Protein AF-A0A2N9NLR5-F1 (afdb_monomer_lite)

Foldseek 3Di:
DDDPVVVVVVVVVVVVVVVVVVVPDDDDPDDPDDDDPQWAWDWDDDDPDIDTDIDWDPQQDAWDDDPVDTHHGHPPNDDDPDDVLFWDWDWDADPVRFIDIDTDPPRPPDADWDDPDPVDPDTDHDPDDDDPDPGDDDDD

Structure (mmCIF, N/CA/C/O backbone):
data_AF-A0A2N9NLR5-F1
#
_entry.id   AF-A0A2N9NLR5-F1
#
loop_
_atom_site.group_PDB
_atom_site.id
_atom_site.type_symbol
_atom_site.label_atom_id
_atom_site.label_alt_id
_atom_site.label_comp_id
_atom_site.label_asym_id
_atom_site.label_entity_id
_atom_site.label_seq_id
_atom_site.pdbx_PDB_ins_code
_atom_site.Cartn_x
_atom_site.Cartn_y
_atom_site.Cartn_z
_atom_site.occupancy
_atom_site.B_iso_or_equiv
_atom_site.auth_seq_id
_atom_site.auth_comp_id
_atom_site.auth_asym_id
_atom_site.auth_atom_id
_atom_site.pdbx_PDB_model_num
ATOM 1 N N . MET A 1 1 ? 60.805 -0.142 -65.649 1.00 53.25 1 MET A N 1
ATOM 2 C CA . MET A 1 1 ? 61.010 0.851 -64.568 1.00 53.25 1 MET A CA 1
ATOM 3 C C . MET A 1 1 ? 59.673 1.069 -63.853 1.00 53.25 1 MET A C 1
ATOM 5 O O . MET A 1 1 ? 58.757 1.629 -64.440 1.00 53.25 1 MET A O 1
ATOM 9 N N . LYS A 1 2 ? 59.478 0.489 -62.660 1.00 52.53 2 LYS A N 1
ATOM 10 C CA . LYS A 1 2 ? 58.173 0.451 -61.964 1.00 52.53 2 LYS A CA 1
ATOM 11 C C . LYS A 1 2 ? 57.899 1.816 -61.314 1.00 52.53 2 LYS A C 1
ATOM 13 O O . LYS A 1 2 ? 58.653 2.214 -60.436 1.00 52.53 2 LYS A O 1
ATOM 18 N N . ASN A 1 3 ? 56.855 2.532 -61.746 1.00 53.12 3 ASN A N 1
ATOM 19 C CA . ASN A 1 3 ? 56.543 3.884 -61.261 1.00 53.12 3 ASN A CA 1
ATOM 20 C C . ASN A 1 3 ? 56.163 3.856 -59.759 1.00 53.12 3 ASN A C 1
ATOM 22 O O . ASN A 1 3 ? 55.102 3.315 -59.421 1.00 53.12 3 ASN A O 1
ATOM 26 N N . PRO A 1 4 ? 56.975 4.433 -58.853 1.00 59.00 4 PRO A N 1
ATOM 27 C CA . PRO A 1 4 ? 56.761 4.353 -57.405 1.00 59.00 4 PRO A CA 1
ATOM 28 C C . PRO A 1 4 ? 55.454 5.023 -56.955 1.00 59.00 4 PRO A C 1
ATOM 30 O O . PRO A 1 4 ? 54.856 4.589 -55.972 1.00 59.00 4 PRO A O 1
ATOM 33 N N . LYS A 1 5 ? 54.937 5.992 -57.728 1.00 52.66 5 LYS A N 1
ATOM 34 C CA . LYS A 1 5 ? 53.673 6.693 -57.437 1.00 52.66 5 LYS A CA 1
ATOM 35 C C . LYS A 1 5 ? 52.440 5.775 -57.498 1.00 52.66 5 LYS A C 1
ATOM 37 O O . LYS A 1 5 ? 51.420 6.089 -56.893 1.00 52.66 5 LYS A O 1
ATOM 42 N N . SER A 1 6 ? 52.520 4.642 -58.207 1.00 60.12 6 SER A N 1
ATOM 43 C CA . SER A 1 6 ? 51.410 3.677 -58.323 1.00 60.12 6 SER A CA 1
ATOM 44 C C . SER A 1 6 ? 51.136 2.924 -57.016 1.00 60.12 6 SER A C 1
ATOM 46 O O . SER A 1 6 ? 49.979 2.701 -56.669 1.00 60.12 6 SER A O 1
ATOM 48 N N . LYS A 1 7 ? 52.188 2.599 -56.251 1.00 60.94 7 LYS A N 1
ATOM 49 C CA . LYS A 1 7 ? 52.077 1.881 -54.973 1.00 60.94 7 LYS A CA 1
ATOM 50 C C . LYS A 1 7 ? 51.464 2.762 -53.881 1.00 60.94 7 LYS A C 1
ATOM 52 O O . LYS A 1 7 ? 50.613 2.299 -53.132 1.00 60.94 7 LYS A O 1
ATOM 57 N N . THR A 1 8 ? 51.840 4.042 -53.840 1.00 70.56 8 THR A N 1
ATOM 58 C CA . THR A 1 8 ? 51.292 5.024 -52.889 1.00 70.56 8 THR A CA 1
ATOM 59 C C . THR A 1 8 ? 49.809 5.297 -53.145 1.00 70.56 8 THR A C 1
ATOM 61 O O . THR A 1 8 ? 49.026 5.337 -52.205 1.00 70.56 8 THR A O 1
ATOM 64 N N . ARG A 1 9 ? 49.395 5.418 -54.416 1.00 75.00 9 ARG A N 1
ATOM 65 C CA . ARG A 1 9 ? 47.982 5.619 -54.790 1.00 75.00 9 ARG A CA 1
ATOM 66 C C . ARG A 1 9 ? 47.099 4.433 -54.410 1.00 75.00 9 ARG A C 1
ATOM 68 O O . ARG A 1 9 ? 45.998 4.638 -53.915 1.00 75.00 9 ARG A O 1
ATOM 75 N N . LEU A 1 10 ? 47.600 3.213 -54.602 1.00 76.25 10 LEU A N 1
ATOM 76 C CA . LEU A 1 10 ? 46.880 2.000 -54.223 1.00 76.25 10 LEU A CA 1
ATOM 77 C C . LEU A 1 10 ? 46.733 1.885 -52.697 1.00 76.25 10 LEU A C 1
ATOM 79 O O . LEU A 1 10 ? 45.658 1.543 -52.218 1.00 76.25 10 LEU A O 1
ATOM 83 N N . GLY A 1 11 ? 47.774 2.248 -51.938 1.00 80.38 11 GLY A N 1
ATOM 84 C CA . GLY A 1 11 ? 47.720 2.283 -50.472 1.00 80.38 11 GLY A CA 1
ATOM 85 C C . GLY A 1 11 ? 46.722 3.309 -49.926 1.00 80.38 11 GLY A C 1
ATOM 86 O O . GLY A 1 11 ? 45.930 2.983 -49.047 1.00 80.38 11 GLY A O 1
ATOM 87 N N . VAL A 1 12 ? 46.699 4.523 -50.489 1.00 83.88 12 VAL A N 1
ATOM 88 C CA . VAL A 1 12 ? 45.736 5.569 -50.096 1.00 83.88 12 VAL A CA 1
ATOM 89 C C . VAL A 1 12 ? 44.301 5.155 -50.424 1.00 83.88 12 VAL A C 1
ATOM 91 O O . VAL A 1 12 ? 43.418 5.339 -49.593 1.00 83.88 12 VAL A O 1
ATOM 94 N N . ALA A 1 13 ? 44.066 4.555 -51.594 1.00 85.25 13 ALA A N 1
ATOM 95 C CA . ALA A 1 13 ? 42.742 4.065 -51.975 1.00 85.25 13 ALA A CA 1
ATOM 96 C C . ALA A 1 13 ? 42.237 2.963 -51.029 1.00 85.25 13 ALA A C 1
ATOM 98 O O . ALA A 1 13 ? 41.075 2.984 -50.631 1.00 85.25 13 ALA A O 1
ATOM 99 N N . PHE A 1 14 ? 43.113 2.039 -50.622 1.00 84.88 14 PHE A N 1
ATOM 100 C CA . PHE A 1 14 ? 42.765 0.971 -49.682 1.00 84.88 14 PHE A CA 1
ATOM 101 C C . PHE A 1 14 ? 42.461 1.517 -48.279 1.00 84.88 14 PHE A C 1
ATOM 103 O O . PHE A 1 14 ? 41.498 1.095 -47.641 1.00 84.88 14 PHE A O 1
ATOM 110 N N . PHE A 1 15 ? 43.234 2.507 -47.824 1.00 87.62 15 PHE A N 1
ATOM 111 C CA . PHE A 1 15 ? 43.002 3.179 -46.545 1.00 87.62 15 PHE A CA 1
ATOM 112 C C . PHE A 1 15 ? 41.665 3.934 -46.537 1.00 87.62 15 PHE A C 1
ATOM 114 O O . PHE A 1 15 ? 40.871 3.770 -45.612 1.00 87.62 15 PHE A O 1
ATOM 121 N N . LEU A 1 16 ? 41.363 4.684 -47.603 1.00 87.56 16 LEU A N 1
ATOM 122 C CA . LEU A 1 16 ? 40.081 5.380 -47.744 1.00 87.56 16 LEU A CA 1
ATOM 123 C C . LEU A 1 16 ? 38.904 4.396 -47.785 1.00 87.56 16 LEU A C 1
ATOM 125 O O . LEU A 1 16 ? 37.917 4.603 -47.089 1.00 87.56 16 LEU A O 1
ATOM 129 N N . ALA A 1 17 ? 39.025 3.299 -48.539 1.00 86.00 17 ALA A N 1
ATOM 130 C CA . ALA A 1 17 ? 37.999 2.259 -48.598 1.00 86.00 17 ALA A CA 1
ATOM 131 C C . ALA A 1 17 ? 37.748 1.614 -47.223 1.00 86.00 17 ALA A C 1
ATOM 133 O O . ALA A 1 17 ? 36.597 1.387 -46.856 1.00 86.00 17 ALA A O 1
ATOM 134 N N . SER A 1 18 ? 38.803 1.382 -46.434 1.00 83.75 18 SER A N 1
ATOM 135 C CA . SER A 1 18 ? 38.674 0.857 -45.068 1.00 83.75 18 SER A CA 1
ATOM 136 C C . SER A 1 18 ? 37.977 1.840 -44.117 1.00 83.75 18 SER A C 1
ATOM 138 O O . SER A 1 18 ? 37.147 1.431 -43.307 1.00 83.75 18 SER A O 1
ATOM 140 N N . LEU A 1 19 ? 38.242 3.142 -44.267 1.00 86.00 19 LEU A N 1
ATOM 141 C CA . LEU A 1 19 ? 37.617 4.193 -43.465 1.00 86.00 19 LEU A CA 1
ATOM 142 C C . LEU A 1 19 ? 36.128 4.351 -43.811 1.00 86.00 19 LEU A C 1
ATOM 144 O O . LEU A 1 19 ? 35.296 4.495 -42.918 1.00 86.00 19 LEU A O 1
ATOM 148 N N . LEU A 1 20 ? 35.786 4.258 -45.099 1.00 84.56 20 LEU A N 1
ATOM 149 C CA . LEU A 1 20 ? 34.401 4.270 -45.575 1.00 84.56 20 LEU A CA 1
ATOM 150 C C . LEU A 1 20 ? 33.622 3.026 -45.123 1.00 84.56 20 LEU A C 1
ATOM 152 O O . LEU A 1 20 ? 32.456 3.146 -44.760 1.00 84.56 20 LEU A O 1
ATOM 156 N N . ALA A 1 21 ? 34.257 1.852 -45.080 1.00 83.31 21 ALA A N 1
ATOM 157 C CA . ALA A 1 21 ? 33.630 0.641 -44.550 1.00 83.31 21 ALA A CA 1
ATOM 158 C C . ALA A 1 21 ? 33.318 0.768 -43.047 1.00 83.31 21 ALA A C 1
ATOM 160 O O . ALA A 1 21 ? 32.234 0.380 -42.608 1.00 83.31 21 ALA A O 1
ATOM 161 N N . ALA A 1 22 ? 34.215 1.385 -42.269 1.00 80.25 22 ALA A N 1
ATOM 162 C CA . ALA A 1 22 ? 34.004 1.633 -40.841 1.00 80.25 22 ALA A CA 1
ATOM 163 C C . ALA A 1 22 ? 32.830 2.593 -40.557 1.00 80.25 22 ALA A C 1
ATOM 165 O O . ALA A 1 22 ? 32.136 2.422 -39.559 1.00 80.25 22 ALA A O 1
ATOM 166 N N . LEU A 1 23 ? 32.550 3.551 -41.450 1.00 78.38 23 LEU A N 1
ATOM 167 C CA . LEU A 1 23 ? 31.401 4.467 -41.343 1.00 78.38 23 LEU A CA 1
ATOM 168 C C . LEU A 1 23 ? 30.040 3.766 -41.508 1.00 78.38 23 LEU A C 1
ATOM 170 O O . LEU A 1 23 ? 29.022 4.304 -41.085 1.00 78.38 23 LEU A O 1
ATOM 174 N N . THR A 1 24 ? 30.013 2.570 -42.105 1.00 77.12 24 THR A N 1
ATOM 175 C CA . THR A 1 24 ? 28.788 1.765 -42.292 1.00 77.12 24 THR A CA 1
ATOM 176 C C . THR A 1 24 ? 28.585 0.697 -41.213 1.00 77.12 24 THR A C 1
ATOM 178 O O . THR A 1 24 ? 27.601 -0.049 -41.253 1.00 77.12 24 THR A O 1
ATOM 181 N N . ALA A 1 25 ? 29.491 0.621 -40.233 1.00 76.75 25 ALA A N 1
ATOM 182 C CA . ALA A 1 25 ? 29.379 -0.296 -39.108 1.00 76.75 25 ALA A CA 1
ATOM 183 C C . ALA A 1 25 ? 28.256 0.166 -38.164 1.00 76.75 25 ALA A C 1
ATOM 185 O O . ALA A 1 25 ? 28.443 1.025 -37.306 1.00 76.75 25 ALA A O 1
ATOM 186 N N . ASN A 1 26 ? 27.069 -0.411 -38.333 1.00 76.00 26 ASN A N 1
ATOM 187 C CA . ASN A 1 26 ? 25.948 -0.194 -37.428 1.00 76.00 26 ASN A CA 1
ATOM 188 C C . ASN A 1 26 ? 26.144 -1.054 -36.173 1.00 76.00 26 ASN A C 1
ATOM 190 O O . ASN A 1 26 ? 26.278 -2.279 -36.263 1.00 76.00 26 ASN A O 1
ATOM 194 N N . ALA A 1 27 ? 26.145 -0.419 -35.000 1.00 73.38 27 ALA A N 1
ATOM 195 C CA . ALA A 1 27 ? 26.032 -1.141 -33.741 1.00 73.38 27 ALA A CA 1
ATOM 196 C C . ALA A 1 27 ? 24.691 -1.886 -33.729 1.00 73.38 27 ALA A C 1
ATOM 198 O O . ALA A 1 27 ? 23.650 -1.327 -34.070 1.00 73.38 27 ALA A O 1
ATOM 199 N N . GLN A 1 28 ? 24.725 -3.166 -33.379 1.00 75.88 28 GLN A N 1
ATOM 200 C CA . GLN A 1 28 ? 23.517 -3.975 -33.294 1.00 75.88 28 GLN A CA 1
ATOM 201 C C . GLN A 1 28 ? 22.650 -3.428 -32.143 1.00 75.88 28 GLN A C 1
ATOM 203 O O . GLN A 1 28 ? 23.188 -3.219 -31.050 1.00 75.88 28 GLN A O 1
ATOM 208 N N . PRO A 1 29 ? 21.342 -3.183 -32.344 1.00 73.38 29 PRO A N 1
ATOM 209 C CA . PRO A 1 29 ? 20.450 -2.736 -31.282 1.00 73.38 29 PRO A CA 1
ATOM 210 C C . PRO A 1 29 ? 20.109 -3.930 -30.384 1.00 73.38 29 PRO A C 1
ATOM 212 O O . PRO A 1 29 ? 19.017 -4.487 -30.440 1.00 73.38 29 PRO A O 1
ATOM 215 N N . TYR A 1 30 ? 21.075 -4.373 -29.584 1.00 74.56 30 TYR A N 1
ATOM 216 C CA . TYR A 1 30 ? 20.825 -5.372 -28.558 1.00 74.56 30 TYR A CA 1
ATOM 217 C C . TYR A 1 30 ? 20.069 -4.698 -27.414 1.00 74.56 30 TYR A C 1
ATOM 219 O O . TYR A 1 30 ? 20.647 -3.911 -26.662 1.00 74.56 30 TYR A O 1
ATOM 227 N N . THR A 1 31 ? 18.777 -4.993 -27.284 1.00 73.25 31 THR A N 1
ATOM 228 C CA . THR A 1 31 ? 18.020 -4.678 -26.072 1.00 73.25 31 THR A CA 1
ATOM 229 C C . THR A 1 31 ? 18.046 -5.908 -25.170 1.00 73.25 31 THR A C 1
ATOM 231 O O . THR A 1 31 ? 17.817 -7.034 -25.610 1.00 73.25 31 THR A O 1
ATOM 234 N N . ILE A 1 32 ? 18.399 -5.709 -23.901 1.00 71.50 32 ILE A N 1
ATOM 235 C CA . ILE A 1 32 ? 18.116 -6.692 -22.856 1.00 71.50 32 ILE A CA 1
ATOM 236 C C . ILE A 1 32 ? 16.805 -6.234 -22.243 1.00 71.50 32 ILE A C 1
ATOM 238 O O . ILE A 1 32 ? 16.786 -5.323 -21.412 1.00 71.50 32 ILE A O 1
ATOM 242 N N . ASP A 1 33 ? 15.711 -6.827 -22.702 1.00 77.25 33 ASP A N 1
ATOM 243 C CA . ASP A 1 33 ? 14.399 -6.507 -22.167 1.00 77.25 33 ASP A CA 1
ATOM 244 C C . ASP A 1 33 ? 14.293 -7.079 -20.751 1.00 77.25 33 ASP A C 1
ATOM 246 O O . ASP A 1 33 ? 14.415 -8.282 -20.505 1.00 77.25 33 ASP A O 1
ATOM 250 N N . TRP A 1 34 ? 14.089 -6.183 -19.792 1.00 72.44 3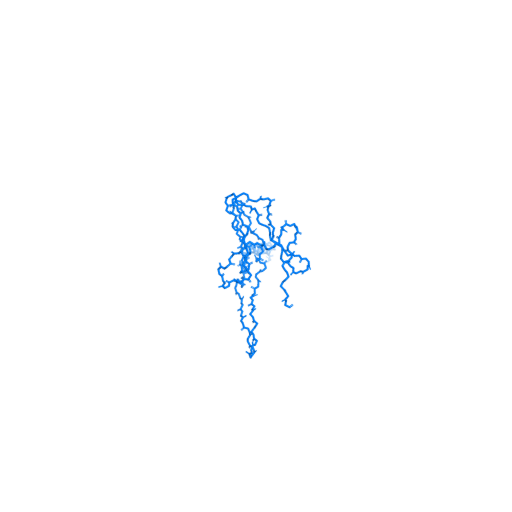4 TRP A N 1
ATOM 251 C CA . TRP A 1 34 ? 13.742 -6.545 -18.428 1.00 72.44 34 TRP A CA 1
ATOM 252 C C . TRP A 1 34 ? 12.337 -7.160 -18.424 1.00 72.44 34 TRP A C 1
ATOM 254 O O . TRP A 1 34 ? 11.402 -6.596 -18.994 1.00 72.44 34 TRP A O 1
ATOM 264 N N . TYR A 1 35 ? 12.145 -8.235 -17.661 1.00 65.38 35 TYR A N 1
ATOM 265 C CA . TYR A 1 35 ? 10.826 -8.737 -17.277 1.00 65.38 35 TYR A CA 1
ATOM 266 C C . TYR A 1 35 ? 10.727 -8.851 -15.750 1.00 65.38 35 TYR A C 1
ATOM 268 O O . TYR A 1 35 ? 11.669 -9.253 -15.071 1.00 65.38 35 TYR A O 1
ATOM 276 N N . LYS A 1 36 ? 9.568 -8.475 -15.195 1.00 60.69 36 LYS A N 1
ATOM 277 C CA . LYS A 1 36 ? 9.211 -8.676 -13.779 1.00 60.69 36 LYS A CA 1
ATOM 278 C C . LYS A 1 36 ? 8.248 -9.856 -13.698 1.00 60.69 36 LYS A C 1
ATOM 280 O O . LYS A 1 36 ? 7.238 -9.865 -14.398 1.00 60.69 36 LYS A O 1
ATOM 285 N N . VAL A 1 37 ? 8.497 -10.803 -12.796 1.00 63.03 37 VAL A N 1
ATOM 286 C CA . VAL A 1 37 ? 7.440 -11.717 -12.341 1.00 63.03 37 VAL A CA 1
ATOM 287 C C . VAL A 1 37 ? 6.582 -10.935 -11.350 1.00 63.03 37 VAL A C 1
ATOM 289 O O . VAL A 1 37 ? 6.952 -10.760 -10.193 1.00 63.03 37 VAL A O 1
ATOM 292 N N . ALA A 1 38 ? 5.468 -10.388 -11.838 1.00 58.22 38 ALA A N 1
ATOM 293 C CA . ALA A 1 38 ? 4.619 -9.474 -11.073 1.00 58.22 38 ALA A CA 1
ATOM 294 C C . ALA A 1 38 ? 3.554 -10.165 -10.204 1.00 58.22 38 ALA A C 1
ATOM 296 O O . ALA A 1 38 ? 2.824 -9.495 -9.474 1.00 58.22 38 ALA A O 1
ATOM 297 N N . GLY A 1 39 ? 3.479 -11.493 -10.267 1.00 65.69 39 GLY A N 1
ATOM 298 C CA . GLY A 1 39 ? 2.553 -12.307 -9.497 1.00 65.69 39 GLY A CA 1
ATOM 299 C C . GLY A 1 39 ? 3.149 -13.686 -9.262 1.00 65.69 39 GLY A C 1
ATOM 300 O O . GLY A 1 39 ? 3.630 -14.332 -10.191 1.00 65.69 39 GLY A O 1
ATOM 301 N N . GLY A 1 40 ? 3.143 -14.114 -8.007 1.00 73.38 40 GLY A N 1
ATOM 302 C CA . GLY A 1 40 ? 3.630 -15.415 -7.581 1.00 73.38 40 GLY A CA 1
ATOM 303 C C . GLY A 1 40 ? 3.186 -15.693 -6.153 1.00 73.38 40 GLY A C 1
ATOM 304 O O . GLY A 1 40 ? 3.063 -14.776 -5.341 1.00 73.38 40 GLY A O 1
ATOM 305 N N . GLY A 1 41 ? 2.923 -16.955 -5.851 1.00 74.44 41 GLY A N 1
ATOM 306 C CA . GLY A 1 41 ? 2.456 -17.410 -4.551 1.00 74.44 41 GLY A CA 1
ATOM 307 C C . GLY A 1 41 ? 1.923 -18.830 -4.631 1.00 74.44 41 GLY A C 1
ATOM 308 O O . GLY A 1 41 ? 1.658 -19.340 -5.719 1.00 74.44 41 GLY A O 1
ATOM 309 N N . GLY A 1 42 ? 1.808 -19.484 -3.486 1.00 74.56 42 GLY A N 1
ATOM 310 C CA . GLY A 1 42 ? 1.406 -20.879 -3.411 1.00 74.56 42 GLY A CA 1
ATOM 311 C C . GLY A 1 42 ? 1.154 -21.313 -1.979 1.00 74.56 42 GLY A C 1
ATOM 312 O O . GLY A 1 42 ? 1.589 -20.656 -1.032 1.00 74.56 42 GLY A O 1
ATOM 313 N N . THR A 1 43 ? 0.436 -22.422 -1.840 1.00 82.31 43 THR A N 1
ATOM 314 C CA . THR A 1 43 ? 0.205 -23.072 -0.552 1.00 82.31 43 THR A CA 1
ATOM 315 C C . THR A 1 43 ? 0.929 -24.405 -0.546 1.00 82.31 43 THR A C 1
ATOM 317 O O . THR A 1 43 ? 0.632 -25.271 -1.365 1.00 82.31 43 THR A O 1
ATOM 320 N N . SER A 1 44 ? 1.872 -24.563 0.374 1.00 84.94 44 SER A N 1
ATOM 321 C CA . SER A 1 44 ? 2.525 -25.836 0.658 1.00 84.94 44 SER A CA 1
ATOM 322 C C . SER A 1 44 ? 1.792 -26.509 1.809 1.00 84.94 44 SER A C 1
ATOM 324 O O . SER A 1 44 ? 1.694 -25.946 2.898 1.00 84.94 44 SER A O 1
ATOM 326 N N . THR A 1 45 ? 1.273 -27.711 1.581 1.00 86.69 45 THR A N 1
ATOM 327 C CA . THR A 1 45 ? 0.543 -28.484 2.593 1.00 86.69 45 THR A CA 1
ATOM 328 C C . THR A 1 45 ? 1.321 -29.722 3.013 1.00 86.69 45 THR A C 1
ATOM 330 O O . THR A 1 45 ? 1.828 -30.450 2.159 1.00 86.69 45 THR A O 1
ATOM 333 N N . SER A 1 46 ? 1.353 -30.003 4.315 1.00 83.62 46 SER A N 1
ATOM 334 C CA . SER A 1 46 ? 1.790 -31.286 4.868 1.00 83.62 46 SER A CA 1
ATOM 335 C C . SER A 1 46 ? 0.862 -31.692 6.013 1.00 83.62 46 SER A C 1
ATOM 337 O O . SER A 1 46 ? 0.802 -31.018 7.042 1.00 83.62 46 SER A O 1
ATOM 339 N N . ALA A 1 47 ? 0.125 -32.791 5.827 1.00 87.56 47 ALA A N 1
ATOM 340 C CA . ALA A 1 47 ? -0.912 -33.263 6.747 1.00 87.56 47 ALA A CA 1
ATOM 341 C C . ALA A 1 47 ? -1.903 -32.142 7.142 1.00 87.56 47 ALA A C 1
ATOM 343 O O . ALA A 1 47 ? -2.593 -31.608 6.280 1.00 87.56 47 ALA A O 1
ATOM 344 N N . VAL A 1 48 ? -1.978 -31.790 8.430 1.00 89.94 48 VAL A N 1
ATOM 345 C CA . VAL A 1 48 ? -2.864 -30.740 8.975 1.00 89.94 48 VAL A CA 1
ATOM 346 C C . VAL A 1 48 ? -2.292 -29.323 8.860 1.00 89.94 48 VAL A C 1
ATOM 348 O O . VAL A 1 48 ? -2.965 -28.366 9.232 1.00 89.94 48 VAL A O 1
ATOM 351 N N . PHE A 1 49 ? -1.073 -29.163 8.344 1.00 75.00 49 PHE A N 1
ATOM 352 C CA . PHE A 1 49 ? -0.430 -27.859 8.222 1.00 75.00 49 PHE A CA 1
ATOM 353 C C . PHE A 1 49 ? -0.468 -27.354 6.783 1.00 75.00 49 PHE A C 1
ATOM 355 O O . PHE A 1 49 ? -0.149 -28.079 5.838 1.00 75.00 49 PHE A O 1
ATOM 362 N N . ALA A 1 50 ? -0.810 -26.078 6.635 1.00 82.88 50 ALA A N 1
ATOM 363 C CA . ALA A 1 50 ? -0.753 -25.350 5.380 1.00 82.88 50 ALA A CA 1
ATOM 364 C C . ALA A 1 50 ? 0.075 -24.078 5.574 1.00 82.88 50 ALA A C 1
ATOM 366 O O . ALA A 1 50 ? -0.134 -23.331 6.529 1.00 82.88 50 ALA A O 1
ATOM 367 N N . VAL A 1 51 ? 1.014 -23.839 4.662 1.00 78.69 51 VAL A N 1
ATOM 368 C CA . VAL A 1 51 ? 1.814 -22.616 4.600 1.00 78.69 51 VAL A CA 1
ATOM 369 C C . VAL A 1 51 ? 1.518 -21.942 3.273 1.00 78.69 51 VAL A C 1
ATOM 371 O O . VAL A 1 51 ? 1.903 -22.453 2.223 1.00 78.69 51 VAL A O 1
ATOM 374 N N . SER A 1 52 ? 0.838 -20.801 3.314 1.00 77.00 52 SER A N 1
ATOM 375 C CA . SER A 1 52 ? 0.568 -19.978 2.135 1.00 77.00 52 SER A CA 1
ATOM 376 C C . SER A 1 52 ? 1.515 -18.787 2.109 1.00 77.00 52 SER A C 1
ATOM 378 O O . SER A 1 52 ? 1.688 -18.100 3.113 1.00 77.00 52 SER A O 1
ATOM 380 N N . GLY A 1 53 ? 2.125 -18.533 0.955 1.00 66.06 53 GLY A N 1
ATOM 381 C CA . GLY A 1 53 ? 3.012 -17.392 0.753 1.00 66.06 53 GLY A CA 1
ATOM 382 C C . GLY A 1 53 ? 2.839 -16.781 -0.630 1.00 66.06 53 GLY A C 1
ATOM 383 O O . GLY A 1 53 ? 2.326 -17.415 -1.550 1.00 66.06 53 GLY A O 1
ATOM 384 N N . THR A 1 54 ? 3.289 -15.541 -0.780 1.00 65.88 54 THR A N 1
ATOM 385 C CA . THR A 1 54 ? 3.274 -14.793 -2.046 1.00 65.88 54 THR A CA 1
ATOM 386 C C . THR A 1 54 ? 4.627 -14.134 -2.265 1.00 65.88 54 THR A C 1
ATOM 388 O O . THR A 1 54 ? 5.241 -13.681 -1.299 1.00 65.88 54 THR A O 1
ATOM 391 N N . ILE A 1 55 ? 5.076 -14.030 -3.512 1.00 68.00 55 ILE A N 1
ATOM 392 C CA . ILE A 1 55 ? 6.304 -13.316 -3.870 1.00 68.00 55 ILE A CA 1
ATOM 393 C C . ILE A 1 55 ? 5.985 -11.817 -3.900 1.00 68.00 55 ILE A C 1
ATOM 395 O O . ILE A 1 55 ? 5.195 -11.357 -4.723 1.00 68.00 55 ILE A O 1
ATOM 399 N N . GLY A 1 56 ? 6.585 -11.050 -2.989 1.00 65.88 56 GLY A N 1
ATOM 400 C CA . GLY A 1 56 ? 6.474 -9.594 -2.989 1.00 65.88 56 GLY A CA 1
ATOM 401 C C . GLY A 1 56 ? 7.266 -8.983 -4.145 1.00 65.88 56 GLY A C 1
ATOM 402 O O . GLY A 1 56 ? 8.426 -9.332 -4.360 1.00 65.88 56 GLY A O 1
ATOM 403 N N . GLN A 1 57 ? 6.664 -8.048 -4.883 1.00 64.19 57 GLN A N 1
ATOM 404 C CA . GLN A 1 57 ? 7.433 -7.190 -5.785 1.00 64.19 57 GLN A CA 1
ATOM 405 C C . GLN A 1 57 ? 8.184 -6.137 -4.965 1.00 64.19 57 GLN A C 1
ATOM 407 O O . GLN A 1 57 ? 7.594 -5.528 -4.086 1.00 64.19 57 GLN A O 1
ATOM 412 N N . HIS A 1 58 ? 9.452 -5.856 -5.282 1.00 60.81 58 HIS A N 1
ATOM 413 C CA . HIS A 1 58 ? 10.196 -4.740 -4.667 1.00 60.81 58 HIS A CA 1
ATOM 414 C C . HIS A 1 58 ? 9.531 -3.372 -4.927 1.00 60.81 58 HIS A C 1
ATOM 416 O O . HIS A 1 58 ? 9.658 -2.447 -4.138 1.00 60.81 58 HIS A O 1
ATOM 422 N N . ASP A 1 59 ? 8.788 -3.277 -6.031 1.00 57.53 59 ASP A N 1
ATOM 423 C CA . ASP A 1 59 ? 7.970 -2.122 -6.416 1.00 57.53 59 ASP A CA 1
ATOM 424 C C . ASP A 1 59 ? 6.614 -2.075 -5.681 1.00 57.53 59 ASP A C 1
ATOM 426 O O . ASP A 1 59 ? 5.847 -1.127 -5.819 1.00 57.53 59 ASP A O 1
ATOM 430 N N . ALA A 1 60 ? 6.293 -3.112 -4.894 1.00 54.59 60 ALA A N 1
ATOM 431 C CA . ALA A 1 60 ? 5.233 -3.037 -3.900 1.00 54.59 60 ALA A CA 1
ATOM 432 C C . ALA A 1 60 ? 5.741 -2.147 -2.758 1.00 54.59 60 ALA A C 1
ATOM 434 O O . ALA A 1 60 ? 6.368 -2.604 -1.805 1.00 54.59 60 ALA A O 1
ATOM 435 N N . GLY A 1 61 ? 5.529 -0.846 -2.914 1.00 67.25 61 GLY A N 1
ATOM 436 C CA . GLY A 1 61 ? 5.989 0.194 -2.006 1.00 67.25 61 GLY A CA 1
ATOM 437 C C . GLY A 1 61 ? 5.097 1.428 -2.090 1.00 67.25 61 GLY A C 1
ATOM 438 O O . GLY A 1 61 ? 3.982 1.371 -2.605 1.00 67.25 61 GLY A O 1
ATOM 439 N N . GLY A 1 62 ? 5.573 2.549 -1.542 1.00 63.34 62 GLY A N 1
ATOM 440 C CA . GLY A 1 62 ? 4.826 3.807 -1.537 1.00 63.34 62 GLY A CA 1
ATOM 441 C C . GLY A 1 62 ? 4.413 4.282 -2.943 1.00 63.34 62 GLY A C 1
ATOM 442 O O . GLY A 1 62 ? 5.012 3.878 -3.938 1.00 63.34 62 GLY A O 1
ATOM 443 N N . PRO A 1 63 ? 3.395 5.152 -3.042 1.00 65.38 63 PRO A N 1
ATOM 444 C CA . PRO A 1 63 ? 2.827 5.572 -4.319 1.00 65.38 63 PRO A CA 1
ATOM 445 C C . PRO A 1 63 ? 3.859 6.206 -5.263 1.00 65.38 63 PRO A C 1
ATOM 447 O O . PRO A 1 63 ? 4.524 7.180 -4.900 1.00 65.38 63 PRO A O 1
ATOM 450 N N . MET A 1 64 ? 3.914 5.724 -6.506 1.00 71.25 64 MET A N 1
ATOM 451 C CA . MET A 1 64 ? 4.587 6.404 -7.612 1.00 71.25 64 MET A CA 1
ATOM 452 C C . MET A 1 64 ? 3.765 7.645 -7.974 1.00 71.25 64 MET A C 1
ATOM 454 O O . MET A 1 64 ? 2.622 7.530 -8.422 1.00 71.25 64 MET A O 1
ATOM 458 N N . LYS A 1 65 ? 4.314 8.842 -7.747 1.00 73.62 65 LYS A N 1
ATOM 459 C CA . LYS A 1 65 ? 3.607 10.110 -7.979 1.00 73.62 65 LYS A CA 1
ATOM 460 C C . LYS A 1 65 ? 4.069 10.790 -9.265 1.00 73.62 65 LYS A C 1
ATOM 462 O O . LYS A 1 65 ? 5.266 10.899 -9.514 1.00 73.62 65 LYS A O 1
ATOM 467 N N . GLY A 1 66 ? 3.110 11.302 -10.033 1.00 68.19 66 GLY A N 1
ATOM 468 C CA . GLY A 1 66 ? 3.332 12.133 -11.216 1.00 68.19 66 GLY A CA 1
ATOM 469 C C . GLY A 1 66 ? 2.244 13.201 -11.320 1.00 68.19 66 GLY A C 1
ATOM 470 O O . GLY A 1 66 ? 1.103 12.902 -11.667 1.00 68.19 66 GLY A O 1
ATOM 471 N N . GLY A 1 67 ? 2.576 14.451 -10.990 1.00 77.44 67 GLY A N 1
ATOM 472 C CA . GLY A 1 67 ? 1.590 15.534 -10.906 1.00 77.44 67 GLY A CA 1
ATOM 473 C C . GLY A 1 67 ? 0.521 15.251 -9.844 1.00 77.44 67 GLY A C 1
ATOM 474 O O . GLY A 1 67 ? 0.843 14.923 -8.704 1.00 77.44 67 GLY A O 1
ATOM 475 N N . THR A 1 68 ? -0.754 15.358 -10.218 1.00 73.94 68 THR A N 1
ATOM 476 C CA . THR A 1 68 ? -1.907 15.018 -9.361 1.00 73.94 68 THR A CA 1
ATOM 477 C C . THR A 1 68 ? -2.217 13.522 -9.313 1.00 73.94 68 THR A C 1
ATOM 479 O O . THR A 1 68 ? -3.136 13.113 -8.607 1.00 73.94 68 THR A O 1
ATOM 482 N N . PHE A 1 69 ? -1.494 12.700 -10.074 1.00 56.62 69 PHE A N 1
ATOM 483 C CA . PHE A 1 69 ? -1.755 11.272 -10.189 1.00 56.62 69 PHE A CA 1
ATOM 484 C C . PHE A 1 69 ? -0.801 10.471 -9.308 1.00 56.62 69 PHE A C 1
ATOM 486 O O . PHE A 1 69 ? 0.365 10.824 -9.111 1.00 56.62 69 PHE A O 1
ATOM 493 N N . SER A 1 70 ? -1.322 9.375 -8.773 1.00 66.19 70 SER A N 1
ATOM 494 C CA . SER A 1 70 ? -0.619 8.485 -7.863 1.00 66.19 70 SER A CA 1
ATOM 495 C C . SER A 1 70 ? -0.956 7.049 -8.239 1.00 66.19 70 SER A C 1
ATOM 497 O O . SER A 1 70 ? -2.133 6.698 -8.296 1.00 66.19 70 SER A O 1
ATOM 499 N N . LEU A 1 71 ? 0.064 6.232 -8.485 1.00 63.03 71 LEU A N 1
ATOM 500 C CA . LEU A 1 71 ? -0.062 4.813 -8.802 1.00 63.03 71 LEU A CA 1
ATOM 501 C C . LEU A 1 71 ? 0.690 4.006 -7.746 1.00 63.03 71 LEU A C 1
ATOM 503 O O . LEU A 1 71 ? 1.904 4.128 -7.618 1.00 63.03 71 LEU A O 1
ATOM 507 N N . THR A 1 72 ? -0.022 3.174 -6.993 1.00 66.62 72 THR A N 1
ATO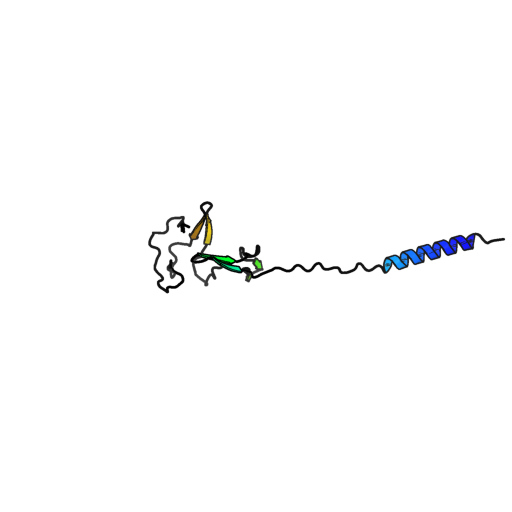M 508 C CA . THR A 1 72 ? 0.604 2.214 -6.078 1.00 66.62 72 THR A CA 1
ATOM 509 C C . THR A 1 72 ? 0.613 0.852 -6.759 1.00 66.62 72 THR A C 1
ATOM 511 O O . THR A 1 72 ? -0.447 0.294 -7.038 1.00 66.62 72 THR A O 1
ATOM 514 N N . GLY A 1 73 ? 1.805 0.348 -7.075 1.00 63.84 73 GLY A N 1
ATOM 515 C CA . GLY A 1 73 ? 1.991 -0.976 -7.663 1.00 63.84 73 GLY A CA 1
ATOM 516 C C . GLY A 1 73 ? 2.080 -2.081 -6.607 1.00 63.84 73 GLY A C 1
ATOM 517 O O . GLY A 1 73 ? 2.314 -1.826 -5.429 1.00 63.84 73 GLY A O 1
ATOM 518 N N . GLY A 1 74 ? 1.935 -3.332 -7.049 1.00 66.06 74 GLY A N 1
ATOM 519 C CA . GLY A 1 74 ? 2.214 -4.518 -6.236 1.00 66.06 74 GLY A CA 1
ATOM 520 C C . GLY A 1 74 ? 0.988 -5.233 -5.663 1.00 66.06 74 GLY A C 1
ATOM 521 O O . GLY A 1 74 ? -0.081 -4.663 -5.488 1.00 66.06 74 GLY A O 1
ATOM 522 N N . PHE A 1 75 ? 1.173 -6.521 -5.363 1.00 58.66 75 PHE A N 1
ATOM 523 C CA . PHE A 1 75 ? 0.137 -7.404 -4.812 1.00 58.66 75 PHE A CA 1
ATOM 524 C C . PHE A 1 75 ? -0.240 -7.059 -3.353 1.00 58.66 75 PHE A C 1
ATOM 526 O O . PHE A 1 75 ? -1.354 -7.333 -2.928 1.00 58.66 75 PHE A O 1
ATOM 533 N N . TRP A 1 76 ? 0.659 -6.397 -2.612 1.00 57.31 76 TRP A N 1
ATOM 534 C CA . TRP A 1 76 ? 0.465 -5.954 -1.219 1.00 57.31 76 TRP A CA 1
ATOM 535 C C . TRP A 1 76 ? 0.315 -4.431 -1.080 1.00 57.31 76 TRP A C 1
ATOM 537 O O . TRP A 1 76 ? 0.684 -3.856 -0.058 1.00 57.31 76 TRP A O 1
ATOM 547 N N . ALA A 1 77 ? -0.179 -3.752 -2.117 1.00 57.06 77 ALA A N 1
ATOM 548 C CA . ALA A 1 77 ? -0.366 -2.305 -2.093 1.00 57.06 77 ALA A CA 1
ATOM 549 C C . ALA A 1 77 ? -1.334 -1.880 -0.969 1.00 57.06 77 ALA A C 1
ATOM 551 O O . ALA A 1 77 ? -2.549 -2.033 -1.089 1.00 57.06 77 ALA A O 1
ATOM 552 N N . LEU A 1 78 ? -0.803 -1.296 0.109 1.00 59.09 78 LEU A N 1
ATOM 553 C CA . LEU A 1 78 ? -1.595 -0.588 1.115 1.00 59.09 78 LEU A CA 1
ATOM 554 C C . LEU A 1 78 ? -1.838 0.837 0.608 1.00 59.09 78 LEU A C 1
ATOM 556 O O . LEU A 1 78 ? -0.979 1.707 0.753 1.00 59.09 78 LEU A O 1
ATOM 560 N N . TYR A 1 79 ? -2.989 1.088 -0.016 1.00 54.72 79 TYR A N 1
ATOM 561 C CA . TYR A 1 79 ? -3.404 2.442 -0.377 1.00 54.72 79 TYR A CA 1
ATOM 562 C C . TYR A 1 79 ? -4.670 2.831 0.387 1.00 54.72 79 TYR A C 1
ATOM 564 O O . TYR A 1 79 ? -5.646 2.088 0.436 1.00 54.72 79 TYR A O 1
AT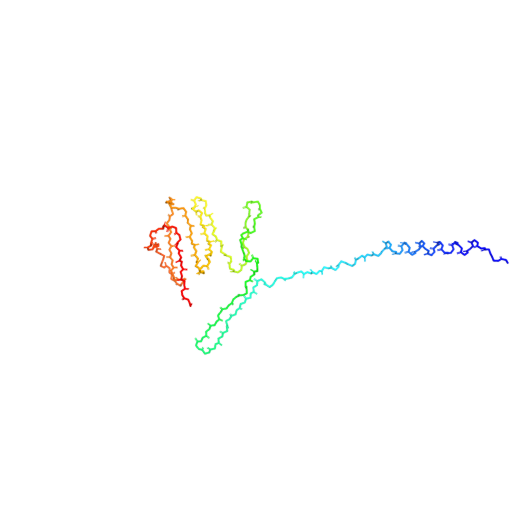OM 572 N N . ALA A 1 80 ? -4.649 4.020 0.985 1.00 56.25 80 ALA A N 1
ATOM 573 C CA . ALA A 1 80 ? -5.847 4.675 1.485 1.00 56.25 80 ALA A CA 1
ATOM 574 C C . ALA A 1 80 ? -6.317 5.651 0.403 1.00 56.25 80 ALA A C 1
ATOM 576 O O . ALA A 1 80 ? -5.632 6.632 0.106 1.00 56.25 80 ALA A O 1
ATOM 577 N N . LEU A 1 81 ? -7.464 5.375 -0.222 1.00 55.22 81 LEU A N 1
ATOM 578 C CA . LEU A 1 81 ? -8.089 6.342 -1.117 1.00 55.22 81 LEU A CA 1
ATOM 579 C C . LEU A 1 81 ? -8.697 7.456 -0.258 1.00 55.22 81 LEU A C 1
ATOM 581 O O . LEU A 1 81 ? -9.728 7.260 0.382 1.00 55.22 81 LEU A O 1
ATOM 585 N N . GLN A 1 82 ? -8.037 8.613 -0.204 1.00 58.56 82 GLN A N 1
ATOM 586 C CA . GLN A 1 82 ? -8.539 9.747 0.564 1.00 58.56 82 GLN A CA 1
ATOM 587 C C . GLN A 1 82 ? -9.751 10.342 -0.162 1.00 58.56 82 GLN A C 1
ATOM 589 O O . GLN A 1 82 ? -9.618 10.953 -1.223 1.00 58.56 82 GLN A O 1
ATOM 594 N N . THR A 1 83 ? -10.944 10.168 0.403 1.00 66.56 83 THR A N 1
ATOM 595 C CA . THR A 1 83 ? -12.132 10.900 -0.043 1.00 66.56 83 THR A CA 1
ATOM 596 C C . THR A 1 83 ? -11.950 12.392 0.264 1.00 66.56 83 THR A C 1
ATOM 598 O O . THR A 1 83 ? -11.408 12.722 1.324 1.00 66.56 83 THR A O 1
ATOM 601 N N . PRO A 1 84 ? -12.383 13.320 -0.610 1.00 67.44 84 PRO A N 1
ATOM 602 C CA . PRO A 1 84 ? -12.317 14.751 -0.321 1.00 67.44 84 PRO A CA 1
ATOM 603 C C . PRO A 1 84 ? -12.951 15.074 1.041 1.00 67.44 84 PRO A C 1
ATOM 605 O O . PRO A 1 84 ? -14.079 14.674 1.311 1.00 67.44 84 PRO A O 1
ATOM 608 N N . GLY A 1 85 ? -12.208 15.759 1.913 1.00 72.75 85 GLY A N 1
ATOM 609 C CA . GLY A 1 85 ? -12.648 16.094 3.273 1.00 72.75 85 GLY A CA 1
ATOM 610 C C . GLY A 1 85 ? -12.405 15.020 4.342 1.00 72.75 85 GLY A C 1
ATOM 611 O O . GLY A 1 85 ? -12.609 15.314 5.516 1.00 72.75 85 GLY A O 1
ATOM 612 N N . ALA A 1 86 ? -11.934 13.819 3.984 1.00 75.62 86 ALA A N 1
ATOM 613 C CA . ALA A 1 86 ? -11.552 12.809 4.972 1.00 75.62 86 ALA A CA 1
ATOM 614 C C . ALA A 1 86 ? -10.213 13.112 5.654 1.00 75.62 86 ALA A C 1
ATOM 616 O O . ALA A 1 86 ? -9.306 13.665 5.021 1.00 75.62 86 ALA A O 1
ATOM 617 N N . PRO A 1 87 ? -10.060 12.702 6.927 1.00 75.81 87 PRO A N 1
ATOM 618 C CA . PRO A 1 87 ? -8.789 12.782 7.630 1.00 75.81 87 PRO A CA 1
ATOM 619 C C . PRO A 1 87 ? -7.717 11.938 6.939 1.00 75.81 87 PRO A C 1
ATOM 621 O O . PRO A 1 87 ? -7.966 10.800 6.539 1.00 75.81 87 PRO A O 1
ATOM 624 N N . SER A 1 88 ? -6.502 12.477 6.825 1.00 75.56 88 SER A N 1
ATOM 625 C CA . SER A 1 88 ? -5.375 11.716 6.287 1.00 75.56 88 SER A CA 1
ATOM 626 C C . SER A 1 88 ? -4.989 10.577 7.231 1.00 75.56 88 SER A C 1
ATOM 628 O O . SER A 1 88 ? -4.686 10.800 8.404 1.00 75.56 88 SER A O 1
ATOM 630 N N . LEU A 1 89 ? -4.979 9.358 6.691 1.00 75.12 89 LEU A N 1
ATOM 631 C CA . LEU A 1 89 ? -4.558 8.145 7.383 1.00 75.12 89 LEU A CA 1
ATOM 632 C C . LEU A 1 89 ? -3.072 7.883 7.114 1.00 75.12 89 LEU A C 1
ATOM 634 O O . LEU A 1 89 ? -2.635 7.917 5.964 1.00 75.12 89 LEU A O 1
ATOM 638 N N . THR A 1 90 ? -2.304 7.582 8.158 1.00 73.50 90 THR A N 1
ATOM 639 C CA . THR A 1 90 ? -0.906 7.148 8.040 1.00 73.50 90 THR A CA 1
ATOM 640 C C . THR A 1 90 ? -0.762 5.733 8.581 1.00 73.50 90 THR A C 1
ATOM 642 O O . THR A 1 90 ? -1.271 5.421 9.657 1.00 73.50 90 THR A O 1
ATOM 645 N N . ILE A 1 91 ? -0.065 4.879 7.829 1.00 75.50 91 ILE A N 1
ATOM 646 C CA . ILE A 1 91 ? 0.222 3.493 8.204 1.00 75.50 91 ILE A CA 1
ATOM 647 C C . ILE A 1 91 ? 1.730 3.282 8.126 1.00 75.50 91 ILE A C 1
ATOM 649 O O . ILE A 1 91 ? 2.340 3.578 7.099 1.00 75.50 91 ILE A O 1
ATOM 653 N N . TYR A 1 92 ? 2.333 2.781 9.201 1.00 75.06 92 TYR A N 1
ATOM 654 C CA . TYR A 1 92 ? 3.754 2.440 9.221 1.00 75.06 92 TYR A CA 1
ATOM 655 C C . TYR A 1 92 ? 4.042 1.272 10.164 1.00 75.06 92 TYR A C 1
ATOM 657 O O . TYR A 1 92 ? 3.310 1.020 11.122 1.00 75.06 92 TYR A O 1
ATOM 665 N N . LEU A 1 93 ? 5.127 0.554 9.876 1.00 73.81 93 LEU A N 1
ATOM 666 C CA . LEU A 1 93 ? 5.650 -0.511 10.726 1.00 73.81 93 LEU A CA 1
ATOM 667 C C . LEU A 1 93 ? 6.560 0.080 11.806 1.00 73.81 93 LEU A C 1
ATOM 669 O O . LEU A 1 93 ? 7.357 0.981 11.539 1.00 73.81 93 LEU A O 1
ATOM 673 N N . THR A 1 94 ? 6.465 -0.442 13.024 1.00 76.81 94 THR A N 1
ATOM 674 C CA . THR A 1 94 ? 7.416 -0.154 14.102 1.00 76.81 94 THR A CA 1
ATOM 675 C C . THR A 1 94 ? 8.600 -1.119 14.047 1.00 76.81 94 THR A C 1
ATOM 677 O O . THR A 1 94 ? 8.521 -2.204 13.472 1.00 76.81 94 THR A O 1
ATOM 680 N N . SER A 1 95 ? 9.694 -0.769 14.728 1.00 80.94 95 SER A N 1
ATOM 681 C CA . SER A 1 95 ? 10.853 -1.659 14.915 1.00 80.94 95 SER A CA 1
ATOM 682 C C . SER A 1 95 ? 10.525 -2.951 15.675 1.00 80.94 95 SER A C 1
ATOM 684 O O . SER A 1 95 ? 11.303 -3.898 15.647 1.00 80.94 95 SER A O 1
ATOM 686 N N . THR A 1 96 ? 9.374 -2.998 16.345 1.00 81.44 96 THR A N 1
ATOM 687 C CA . THR A 1 96 ? 8.882 -4.131 17.137 1.00 81.44 96 THR A CA 1
ATOM 688 C C . THR A 1 96 ? 7.882 -5.009 16.381 1.00 81.44 96 THR A C 1
ATOM 690 O O . THR A 1 96 ? 7.119 -5.733 17.012 1.00 81.44 96 THR A O 1
ATOM 693 N N . ASN A 1 97 ? 7.864 -4.947 15.044 1.00 74.31 97 ASN A N 1
ATOM 694 C CA . ASN A 1 97 ? 6.963 -5.732 14.191 1.00 74.31 97 ASN A CA 1
ATOM 695 C C . ASN A 1 97 ? 5.467 -5.487 14.475 1.00 74.31 97 ASN A C 1
ATOM 697 O O . ASN A 1 97 ? 4.646 -6.397 14.397 1.00 74.31 97 ASN A O 1
ATOM 701 N N . THR A 1 98 ? 5.102 -4.250 14.824 1.00 73.69 98 THR A N 1
ATOM 702 C CA . THR A 1 98 ? 3.695 -3.851 14.973 1.00 73.69 98 THR A CA 1
ATOM 703 C C . THR A 1 98 ? 3.328 -2.825 13.915 1.00 73.69 98 THR A C 1
ATOM 705 O O . THR A 1 98 ? 4.160 -2.007 13.522 1.00 73.69 98 THR A O 1
ATOM 708 N N . VAL A 1 99 ? 2.085 -2.865 13.443 1.00 70.31 99 VAL A N 1
ATOM 709 C CA . VAL A 1 99 ? 1.551 -1.852 12.525 1.00 70.31 99 VAL A CA 1
ATOM 710 C C . VAL A 1 99 ? 0.894 -0.756 13.351 1.00 70.31 99 VAL A C 1
ATOM 712 O O . VAL A 1 99 ? 0.047 -1.041 14.200 1.00 70.31 99 VAL A O 1
ATOM 715 N N . VAL A 1 100 ? 1.267 0.493 13.080 1.00 77.38 100 VAL A N 1
ATOM 716 C CA . VAL A 1 100 ? 0.580 1.674 13.603 1.00 77.38 100 VAL A CA 1
ATOM 717 C C . VAL A 1 100 ? -0.291 2.259 12.507 1.00 77.38 100 VAL A C 1
ATOM 719 O O . VAL A 1 100 ? 0.170 2.499 11.392 1.00 77.38 100 VAL A O 1
ATOM 722 N N . VAL A 1 101 ? -1.545 2.525 12.864 1.00 78.25 101 VAL A N 1
ATOM 723 C CA . VAL A 1 101 ? -2.515 3.254 12.047 1.00 78.25 101 VAL A CA 1
ATOM 724 C C . VAL A 1 101 ? -2.867 4.542 12.791 1.00 78.25 101 VAL A C 1
ATOM 726 O O . VAL A 1 101 ? -3.322 4.480 13.935 1.00 78.25 101 VAL A O 1
ATOM 729 N N . SER A 1 102 ? -2.627 5.707 12.185 1.00 76.94 102 SER A N 1
ATOM 730 C CA . SER A 1 102 ? -2.855 7.018 12.809 1.00 76.94 102 SER A CA 1
ATOM 731 C C . SER A 1 102 ? -3.639 7.977 11.911 1.00 76.94 102 SER A C 1
ATOM 733 O O . SER A 1 102 ? -3.536 7.934 10.686 1.00 76.94 102 SER A O 1
ATOM 735 N N . TRP A 1 103 ? -4.446 8.837 12.535 1.00 78.56 103 TRP A N 1
ATOM 736 C CA . TRP A 1 103 ? -5.273 9.848 11.875 1.00 78.56 103 TRP A CA 1
ATOM 737 C C . TRP A 1 103 ? -5.511 11.050 12.812 1.00 78.56 103 TRP A C 1
ATOM 739 O O . TRP A 1 103 ? -5.395 10.905 14.033 1.00 78.56 103 TRP A O 1
ATOM 749 N N . PRO A 1 104 ? -5.854 12.236 12.275 1.00 77.75 104 PRO A N 1
ATOM 750 C CA . PRO A 1 104 ? -6.287 13.388 13.066 1.00 77.75 104 PRO A CA 1
ATOM 751 C C . PRO A 1 104 ? -7.502 13.089 13.962 1.00 77.75 104 PRO A C 1
ATOM 753 O O . PRO A 1 104 ? -8.511 12.563 13.501 1.00 77.75 104 PRO A O 1
ATOM 756 N N . SER A 1 105 ? -7.451 13.467 15.239 1.00 74.62 105 SER A N 1
ATOM 757 C CA . SER A 1 105 ? -8.597 13.374 16.154 1.00 74.62 105 SER A CA 1
ATOM 758 C C . SER A 1 105 ? -8.795 14.706 16.887 1.00 74.62 105 SER A C 1
ATOM 760 O O . SER A 1 105 ? -7.817 15.218 17.436 1.00 74.62 105 SER A O 1
ATOM 762 N N . PRO A 1 106 ? -10.017 15.278 16.919 1.00 75.75 106 PRO A N 1
ATOM 763 C CA . PRO A 1 106 ? -11.254 14.776 16.310 1.00 75.75 106 PRO A CA 1
ATOM 764 C C . PRO A 1 106 ? -11.267 14.910 14.775 1.00 75.75 106 PRO A C 1
ATOM 766 O O . PRO A 1 106 ? -10.643 15.805 14.214 1.00 75.75 106 PRO A O 1
ATOM 769 N N . SER A 1 107 ? -12.021 14.036 14.101 1.00 78.44 107 SER A N 1
ATOM 770 C CA . SER A 1 107 ? -12.287 14.100 12.656 1.00 78.44 107 SER A CA 1
ATOM 771 C C . SER A 1 107 ? -13.779 14.358 12.405 1.00 78.44 107 SER A C 1
ATOM 773 O O . SER A 1 107 ? -14.570 13.416 12.455 1.00 78.44 107 SER A O 1
ATOM 775 N N . PRO A 1 108 ? -14.209 15.612 12.175 1.00 80.56 108 PRO A N 1
ATOM 776 C CA . PRO A 1 108 ? -15.621 15.931 11.960 1.00 80.56 108 PRO A CA 1
ATOM 777 C C . PRO A 1 108 ? -16.224 15.134 10.796 1.00 80.56 108 PRO A C 1
ATOM 779 O O . PRO A 1 108 ? -15.703 15.172 9.688 1.00 80.56 108 PRO A O 1
ATOM 782 N N . GLY A 1 109 ? -17.324 14.418 11.046 1.00 81.81 109 GLY A N 1
ATOM 783 C CA . GLY A 1 109 ? -18.011 13.612 10.028 1.00 81.81 109 GLY A CA 1
ATOM 784 C C . GLY A 1 109 ? -17.395 12.236 9.747 1.00 81.81 109 GLY A C 1
ATOM 785 O O . GLY A 1 109 ? -17.938 11.506 8.922 1.00 81.81 109 GLY A O 1
ATOM 786 N N . PHE A 1 110 ? -16.318 11.849 10.441 1.00 80.19 110 PHE A N 1
ATOM 787 C CA . PHE A 1 110 ? -15.664 10.548 10.271 1.00 80.19 110 PHE A CA 1
ATOM 788 C C . PHE A 1 110 ? -15.497 9.828 11.612 1.00 80.19 110 PHE A C 1
ATOM 790 O O . PHE A 1 110 ? -15.095 10.419 12.613 1.00 80.19 110 PHE A O 1
ATOM 797 N N . VAL A 1 111 ? -15.770 8.523 11.620 1.00 80.00 111 VAL A N 1
ATOM 798 C CA . VAL A 1 111 ? -15.576 7.639 12.777 1.00 80.00 111 VAL A CA 1
ATOM 799 C C . VAL A 1 111 ? -14.661 6.503 12.346 1.00 80.00 111 VAL A C 1
ATOM 801 O O . VAL A 1 111 ? -14.911 5.881 11.316 1.00 80.00 111 VAL A O 1
ATOM 804 N N . LEU A 1 112 ? -13.610 6.215 13.123 1.00 79.00 112 LEU A N 1
ATOM 805 C CA . LEU A 1 112 ? -12.828 5.010 12.865 1.00 79.00 112 LEU A CA 1
ATOM 806 C C . LEU A 1 112 ? -13.605 3.782 13.342 1.00 79.00 112 LEU A 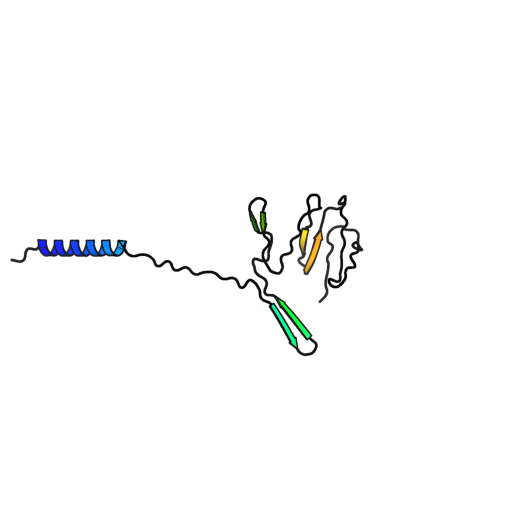C 1
ATOM 808 O O . LEU A 1 112 ? -14.073 3.737 14.480 1.00 79.00 112 LEU A O 1
ATOM 812 N N . GLN A 1 113 ? -13.655 2.767 12.486 1.00 84.38 113 GLN A N 1
ATOM 813 C CA . GLN A 1 113 ? -14.092 1.426 12.836 1.00 84.38 113 GLN A CA 1
ATOM 814 C C . GLN A 1 113 ? -12.979 0.422 12.524 1.00 84.38 113 GLN A C 1
ATOM 816 O O . GLN A 1 113 ? -12.195 0.612 11.595 1.00 84.38 113 GLN A O 1
ATOM 821 N N . GLN A 1 114 ? -12.922 -0.650 13.304 1.00 83.25 114 GLN A N 1
ATOM 822 C CA . GLN A 1 114 ? -12.016 -1.774 13.116 1.00 83.25 114 GLN A CA 1
ATOM 823 C C . GLN A 1 114 ? -12.804 -3.085 13.076 1.00 83.25 114 GLN A C 1
ATOM 825 O O . GLN A 1 114 ? -13.877 -3.198 13.674 1.00 83.25 114 GLN A O 1
ATOM 830 N N . ASN A 1 115 ? -12.238 -4.077 12.396 1.00 82.75 115 ASN A N 1
ATOM 831 C CA . ASN A 1 115 ? -12.691 -5.457 12.432 1.00 82.75 115 ASN A CA 1
ATOM 832 C C . ASN A 1 115 ? -11.456 -6.362 12.505 1.00 82.75 115 ASN A C 1
ATOM 834 O O . ASN A 1 115 ? -10.529 -6.219 11.710 1.00 82.75 115 ASN A O 1
ATOM 838 N N . THR A 1 116 ? -11.425 -7.251 13.493 1.00 83.19 116 THR A N 1
ATOM 839 C CA . THR A 1 116 ? -10.320 -8.194 13.706 1.00 83.19 116 THR A CA 1
ATOM 840 C C . THR A 1 116 ? -10.462 -9.467 12.876 1.00 83.19 116 THR A C 1
ATOM 842 O O . THR A 1 116 ? -9.530 -10.264 12.839 1.00 83.19 116 THR A O 1
ATOM 845 N N . ASP A 1 117 ? -11.609 -9.670 12.227 1.00 79.75 117 ASP A N 1
ATOM 846 C CA . ASP A 1 117 ? -11.909 -10.840 11.409 1.00 79.75 117 ASP A CA 1
ATOM 847 C C . ASP A 1 117 ? -12.408 -10.416 10.021 1.00 79.75 117 ASP A C 1
ATOM 849 O O . ASP A 1 117 ? -13.529 -9.929 9.854 1.00 79.75 117 ASP A O 1
ATOM 853 N N . LEU A 1 118 ? -11.571 -10.654 9.009 1.00 76.75 118 LEU A N 1
ATOM 854 C CA . LEU A 1 118 ? -11.845 -10.324 7.609 1.00 76.75 118 LEU A CA 1
ATOM 855 C C . LEU A 1 118 ? -12.993 -11.143 6.990 1.00 76.75 118 LEU A C 1
ATOM 857 O O . LEU A 1 118 ? -13.449 -10.802 5.901 1.00 76.75 118 LEU A O 1
ATOM 861 N N . SER A 1 119 ? -13.454 -12.211 7.648 1.00 85.94 119 SER A N 1
ATOM 862 C CA . SER A 1 119 ? -14.590 -13.026 7.197 1.00 85.94 119 SER A CA 1
ATOM 863 C C . SER A 1 119 ? -15.945 -12.503 7.683 1.00 85.94 119 SER A C 1
ATOM 865 O O . SER A 1 119 ? -16.992 -12.964 7.225 1.00 85.94 119 SER A O 1
ATOM 867 N N . THR A 1 120 ? -15.942 -11.524 8.591 1.00 83.44 120 THR A N 1
ATOM 868 C CA . THR A 1 120 ? -17.156 -10.977 9.205 1.00 83.44 120 THR A CA 1
ATOM 869 C C . THR A 1 120 ? -17.415 -9.541 8.752 1.00 83.44 120 THR A C 1
ATOM 871 O O . THR A 1 120 ? -16.520 -8.828 8.305 1.00 83.44 120 THR A O 1
ATOM 874 N N . THR A 1 121 ? -18.651 -9.070 8.917 1.00 83.88 121 THR A N 1
ATOM 875 C CA . THR A 1 121 ? -19.049 -7.675 8.647 1.00 83.88 121 THR A CA 1
ATOM 876 C C . THR A 1 121 ? -19.192 -6.842 9.926 1.00 83.88 121 THR A C 1
ATOM 878 O O . THR A 1 121 ? -19.840 -5.796 9.920 1.00 83.88 121 THR A O 1
ATOM 881 N N . ASN A 1 122 ? -18.612 -7.299 11.038 1.00 85.75 122 ASN A N 1
ATOM 882 C CA . ASN A 1 122 ? -18.819 -6.731 12.371 1.00 85.75 122 ASN A CA 1
ATOM 883 C C . ASN A 1 122 ? -17.832 -5.591 12.667 1.00 85.75 122 ASN A C 1
ATOM 885 O O . ASN A 1 122 ? -16.918 -5.723 13.477 1.00 85.75 122 ASN A O 1
ATOM 889 N N . TRP A 1 123 ? -18.027 -4.451 12.007 1.00 86.69 123 TRP A N 1
ATOM 890 C CA . TRP A 1 123 ? -17.229 -3.243 12.219 1.00 86.69 123 TRP A CA 1
ATOM 891 C C . TRP A 1 123 ? -17.622 -2.523 13.514 1.00 86.69 123 TRP A C 1
ATOM 893 O O . TRP A 1 123 ? -18.775 -2.125 13.687 1.00 86.69 123 TRP A O 1
ATOM 903 N N . ALA A 1 124 ? -16.659 -2.304 14.410 1.00 87.62 124 ALA A N 1
ATOM 904 C CA . ALA A 1 124 ? -16.880 -1.640 15.697 1.00 87.62 124 ALA A CA 1
ATOM 905 C C . ALA A 1 124 ? -15.836 -0.537 15.962 1.00 87.62 124 ALA A C 1
ATOM 907 O O . ALA A 1 124 ? -14.726 -0.610 15.431 1.00 87.62 124 ALA A O 1
ATOM 908 N N . PRO A 1 125 ? -16.142 0.491 16.778 1.00 83.19 125 PRO A N 1
ATOM 909 C CA . PRO A 1 125 ? -15.143 1.470 17.198 1.00 83.19 125 PRO A CA 1
ATOM 910 C C . PRO A 1 125 ? -13.967 0.815 17.950 1.00 83.19 125 PRO A C 1
ATOM 912 O O . PRO A 1 125 ? -14.171 -0.175 18.660 1.00 83.19 125 PRO A O 1
ATOM 915 N N . PRO A 1 126 ? -12.741 1.360 17.855 1.00 76.56 126 PRO A N 1
ATOM 916 C CA . PRO A 1 126 ? -11.609 0.884 18.642 1.00 76.56 126 PRO A CA 1
ATOM 917 C C . PRO A 1 126 ? -11.873 0.997 20.150 1.00 76.56 126 PRO A C 1
ATOM 919 O O . PRO A 1 126 ? -12.333 2.027 20.636 1.00 76.56 126 PRO A O 1
ATOM 922 N N . LEU A 1 127 ? -11.520 -0.046 20.905 1.00 66.62 127 LEU A N 1
ATOM 923 C CA . LEU A 1 127 ? -11.783 -0.152 22.350 1.00 66.62 127 LEU A CA 1
ATOM 924 C C . LEU A 1 127 ? -10.886 0.739 23.236 1.00 66.62 127 LEU A C 1
ATOM 926 O O . LEU A 1 127 ? -11.089 0.787 24.447 1.00 66.62 127 LEU A O 1
ATOM 930 N N . LYS A 1 128 ? -9.884 1.432 22.674 1.00 59.44 128 LYS A N 1
ATOM 931 C CA . LYS A 1 128 ? -8.917 2.242 23.434 1.00 59.44 128 LYS A CA 1
ATOM 932 C C . LYS A 1 128 ? -8.895 3.692 22.928 1.00 59.44 128 LYS A C 1
ATOM 934 O O . LYS A 1 128 ? -8.799 3.885 21.715 1.00 59.44 128 LYS A O 1
ATOM 939 N N . PRO A 1 129 ? -8.937 4.708 23.817 1.00 50.72 129 PRO A N 1
ATOM 940 C CA . PRO A 1 129 ? -8.757 6.098 23.416 1.00 50.72 129 PRO A CA 1
ATOM 941 C C . PRO A 1 129 ? -7.372 6.298 22.789 1.00 50.72 129 PRO A C 1
ATOM 943 O O . PRO A 1 129 ? -6.357 5.792 23.272 1.00 50.72 129 PRO A O 1
ATOM 946 N N . LEU A 1 130 ? -7.365 7.008 21.666 1.00 51.2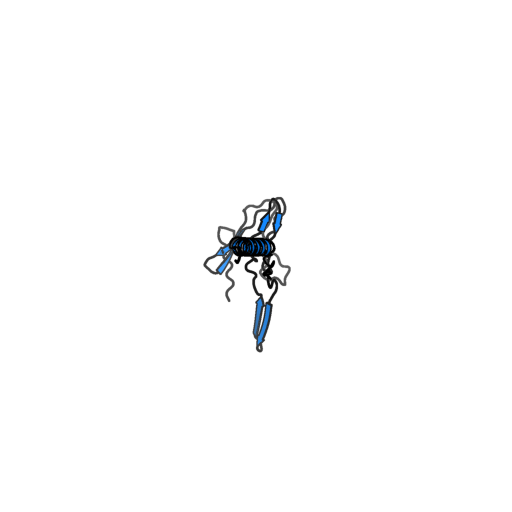5 130 LEU A N 1
ATOM 947 C CA . LEU A 1 130 ? -6.240 7.122 20.747 1.00 51.25 130 LEU A CA 1
ATOM 948 C C . LEU A 1 130 ? -5.284 8.209 21.195 1.00 51.25 130 LEU A C 1
ATOM 950 O O . LEU A 1 130 ? -5.295 9.328 20.690 1.00 51.25 130 LEU A O 1
ATOM 954 N N . THR A 1 131 ? -4.427 7.841 22.132 1.00 42.22 131 THR A N 1
ATOM 955 C CA . THR A 1 131 ? -3.207 8.584 22.412 1.00 42.22 131 THR A CA 1
ATOM 956 C C . THR A 1 131 ? -2.059 7.766 21.839 1.00 42.22 131 THR A C 1
ATOM 958 O O . THR A 1 131 ? -1.779 6.679 22.334 1.00 42.22 131 THR A O 1
ATOM 961 N N . THR A 1 132 ? -1.474 8.267 20.745 1.00 43.12 132 THR A N 1
ATOM 962 C CA . THR A 1 132 ? -0.147 7.934 20.188 1.00 43.12 132 THR A CA 1
ATOM 963 C C . THR A 1 132 ? 0.336 6.488 20.364 1.00 43.12 132 THR A C 1
ATOM 965 O O . THR A 1 132 ? 0.806 6.101 21.431 1.00 43.12 132 THR A O 1
ATOM 968 N N . THR A 1 133 ? 0.379 5.754 19.248 1.00 38.56 133 THR A N 1
ATOM 969 C CA . THR A 1 133 ? 0.927 4.389 19.117 1.00 38.56 133 THR A CA 1
ATOM 970 C C . THR A 1 133 ? -0.034 3.298 19.593 1.00 38.56 133 THR A C 1
ATOM 972 O O . THR A 1 133 ? 0.106 2.717 20.666 1.00 38.56 133 THR A O 1
ATOM 975 N N . ALA A 1 134 ? -1.017 2.976 18.751 1.00 37.19 134 ALA A N 1
ATOM 976 C CA . ALA A 1 134 ? -1.683 1.682 18.824 1.00 37.19 134 ALA A CA 1
ATOM 977 C C . ALA A 1 134 ? -0.765 0.647 18.160 1.00 37.19 134 ALA A C 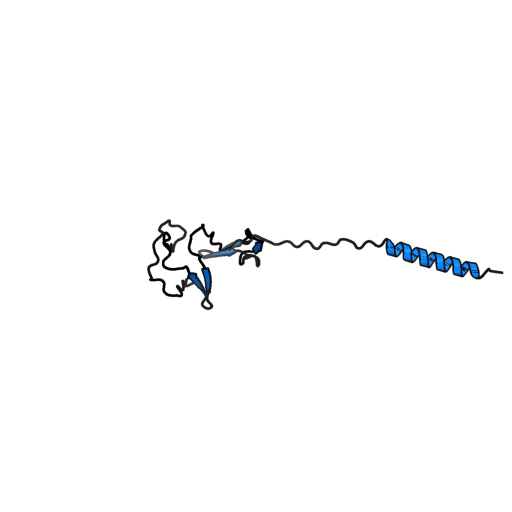1
ATOM 979 O O . ALA A 1 134 ? -0.697 0.563 16.938 1.00 37.19 134 ALA A O 1
ATOM 980 N N . SER A 1 135 ? -0.006 -0.089 18.969 1.00 37.12 135 SER A N 1
ATOM 981 C CA . SER A 1 135 ? 0.719 -1.274 18.520 1.00 37.12 135 SER A CA 1
ATOM 982 C C . SER A 1 135 ? -0.265 -2.441 18.431 1.00 37.12 135 SER A C 1
ATOM 984 O O . SER A 1 135 ? -0.694 -2.963 19.464 1.00 37.12 135 SER A O 1
ATOM 986 N N . PHE A 1 136 ? -0.635 -2.859 17.223 1.00 43.66 136 PHE A N 1
ATOM 987 C CA . PHE A 1 136 ? -1.277 -4.158 17.037 1.00 43.66 136 PHE A CA 1
ATOM 988 C C . PHE A 1 136 ? -0.178 -5.219 16.958 1.00 43.66 136 PHE A C 1
ATOM 990 O O . PHE A 1 136 ? 0.549 -5.295 15.970 1.00 43.66 136 PHE A O 1
ATOM 997 N N . GLY A 1 137 ? -0.009 -5.984 18.037 1.00 31.06 137 GLY A N 1
ATOM 998 C CA . GLY A 1 137 ? 0.805 -7.193 18.037 1.00 31.06 137 GLY A CA 1
ATOM 999 C C . GLY A 1 137 ? -0.074 -8.382 17.678 1.00 31.06 137 GLY A C 1
ATOM 1000 O O . GLY A 1 137 ? -0.946 -8.749 18.461 1.00 31.06 137 GLY A O 1
ATOM 1001 N N . SER A 1 138 ? 0.137 -8.982 16.510 1.00 33.34 138 SER A N 1
ATOM 1002 C CA . SER A 1 138 ? -0.305 -10.353 16.263 1.00 33.34 138 SER A CA 1
ATOM 1003 C C . SER A 1 138 ? 0.816 -11.277 16.724 1.00 33.34 138 SER A C 1
ATOM 1005 O O . SER A 1 138 ? 1.880 -11.315 16.107 1.00 33.34 138 SER A O 1
ATOM 1007 N N . SER A 1 139 ? 0.603 -11.982 17.829 1.00 28.23 139 SER A N 1
ATOM 1008 C CA . SER A 1 139 ? 1.452 -13.103 18.226 1.00 28.23 139 SER A CA 1
ATOM 1009 C C . SER A 1 139 ? 1.260 -14.250 17.235 1.00 28.23 139 SER A C 1
ATOM 1011 O O . SER A 1 139 ? 0.172 -14.825 17.172 1.00 28.23 139 SER A O 1
ATOM 1013 N N . LEU A 1 140 ? 2.317 -14.550 16.482 1.00 36.16 140 LEU A N 1
ATOM 1014 C CA . LEU A 1 140 ? 2.619 -15.884 15.970 1.00 36.16 140 LEU A CA 1
ATOM 1015 C C . LEU A 1 140 ? 3.877 -16.371 16.686 1.00 36.16 140 LEU A C 1
ATOM 1017 O O . LEU A 1 140 ? 4.799 -15.535 16.845 1.00 36.16 140 LEU A O 1
#

Secondary structure (DSSP, 8-state):
---THHHHHHHHHHHHHHHHHHHT-PPP------------EEEEEETTEEEEEE---TT-SS-EEETTEEE--STT-------TTPPPPEEEE-TTS-EEEE--SS-TT----B-S-TT----B--SS---S---B----

pLDDT: mean 70.28, std 13.38, range [28.23, 89.94]

Radius of gyration: 32.85 Å; chains: 1; bounding box: 80×49×88 Å

Sequence (140 aa):
MKNPKSKTRLGVAFFLASLLAALTANAQPYTIDWYKVAGGGGTSTSAVFAVSGTIGQHDAGGPMKGGTFSLTGGFWALYALQTPGAPSLTIYLTSTNTVVVSWPSPSPGFVLQQNTDLSTTNWAPPLKPLTTTASFGSSL